Protein AF-A0AAD6YRX3-F1 (afdb_monomer_lite)

Radius of gyration: 18.46 Å; chains: 1; bounding box: 38×36×48 Å

Foldseek 3Di:
DQLPDPADEDAQADKDWQQQVVVVHAFADDPPDDTLVGRVCVFQNPVVSCVRRVVRDIDRDDDPGGHPDHDDDPRVVVVVVVVVCCVVQDDPLLVVLVVVCVVDPDPDPVRSVVSVVVSCVVCCPDPRVVVND

Organism: NCBI:txid153505

Structure (mmCIF, N/CA/C/O backbone):
data_AF-A0AAD6YRX3-F1
#
_entry.id   AF-A0AAD6YRX3-F1
#
loop_
_atom_site.group_PDB
_atom_site.id
_atom_site.type_symbol
_atom_site.label_atom_id
_atom_site.label_alt_id
_atom_site.label_comp_id
_atom_site.label_asym_id
_atom_site.label_entity_id
_atom_site.label_seq_id
_atom_site.pdbx_PDB_ins_code
_atom_site.Cartn_x
_atom_site.Cartn_y
_atom_site.Cartn_z
_atom_site.occupancy
_atom_site.B_iso_or_equiv
_atom_site.auth_seq_id
_atom_site.auth_comp_id
_atom_site.auth_asym_id
_atom_site.auth_atom_id
_atom_site.pdbx_PDB_model_num
ATOM 1 N N . MET A 1 1 ? -3.893 2.876 -14.001 1.00 63.53 1 MET A N 1
ATOM 2 C CA . MET A 1 1 ? -3.011 3.256 -12.879 1.00 63.53 1 MET A CA 1
ATOM 3 C C . MET A 1 1 ? -3.350 2.378 -11.684 1.00 63.53 1 MET A C 1
ATOM 5 O O . MET A 1 1 ? -4.408 2.562 -11.106 1.00 63.53 1 MET A O 1
ATOM 9 N N . GLN A 1 2 ? -2.504 1.392 -11.363 1.00 75.44 2 GLN A N 1
ATOM 10 C CA . GLN A 1 2 ? -2.784 0.350 -10.360 1.00 75.44 2 GLN A CA 1
ATOM 11 C C . GLN A 1 2 ? -1.937 0.499 -9.086 1.00 75.44 2 GLN A C 1
ATOM 13 O O . GLN A 1 2 ? -2.251 -0.079 -8.052 1.00 75.44 2 GLN A O 1
ATOM 18 N N . LEU A 1 3 ? -0.863 1.290 -9.149 1.00 79.69 3 LEU A N 1
ATOM 19 C CA . LEU A 1 3 ? 0.004 1.570 -8.003 1.00 79.69 3 LEU A CA 1
ATOM 20 C C . LEU A 1 3 ? -0.717 2.251 -6.824 1.00 79.69 3 LEU A C 1
ATOM 22 O O . LEU A 1 3 ? -0.324 1.968 -5.701 1.00 79.69 3 LEU A O 1
ATOM 26 N N . PRO A 1 4 ? -1.755 3.087 -7.021 1.00 81.25 4 PRO A N 1
ATOM 27 C CA . PRO A 1 4 ? -2.506 3.689 -5.916 1.00 81.25 4 PRO A CA 1
ATOM 28 C C . PRO A 1 4 ? -3.287 2.726 -5.014 1.00 81.25 4 PRO A C 1
ATOM 30 O O . PRO A 1 4 ? -3.621 3.107 -3.898 1.00 81.25 4 PRO A O 1
ATOM 33 N N . PHE A 1 5 ? -3.622 1.521 -5.492 1.00 84.00 5 PHE A N 1
ATOM 34 C CA . PHE A 1 5 ? -4.467 0.588 -4.738 1.00 84.00 5 PHE A CA 1
ATOM 35 C C . PHE A 1 5 ? -3.739 0.007 -3.524 1.00 84.00 5 PHE A C 1
ATOM 37 O O . PHE A 1 5 ? -2.542 -0.267 -3.591 1.00 84.00 5 PHE A O 1
ATOM 44 N N . ASP A 1 6 ? -4.479 -0.234 -2.441 1.00 84.00 6 ASP A N 1
ATOM 45 C CA . ASP A 1 6 ? -3.929 -0.770 -1.190 1.00 84.00 6 ASP A CA 1
ATOM 46 C C . ASP A 1 6 ? -3.425 -2.214 -1.387 1.00 84.00 6 ASP A C 1
ATOM 48 O O . ASP A 1 6 ? -2.267 -2.540 -1.107 1.00 84.00 6 ASP A O 1
ATOM 52 N N . PHE A 1 7 ? -4.270 -3.053 -1.995 1.00 83.62 7 PHE A N 1
ATOM 53 C CA . PHE A 1 7 ? -3.995 -4.458 -2.302 1.00 83.62 7 PHE A CA 1
ATOM 54 C C . PHE A 1 7 ? -3.865 -4.668 -3.813 1.00 83.62 7 PHE A C 1
ATOM 56 O O . PHE A 1 7 ? -4.635 -4.112 -4.599 1.00 83.62 7 PHE A O 1
ATOM 63 N N . ARG A 1 8 ? -2.876 -5.463 -4.239 1.00 79.69 8 ARG A N 1
ATOM 64 C CA . ARG A 1 8 ? -2.537 -5.658 -5.658 1.00 79.69 8 ARG A CA 1
ATOM 65 C C . ARG A 1 8 ? -2.271 -7.131 -5.942 1.00 79.69 8 ARG A C 1
ATOM 67 O O . ARG A 1 8 ? -1.171 -7.612 -5.714 1.00 79.69 8 ARG A O 1
ATOM 74 N N . PHE A 1 9 ? -3.268 -7.800 -6.509 1.00 76.12 9 PHE A N 1
ATOM 75 C CA . PHE A 1 9 ? -3.151 -9.171 -6.997 1.00 76.12 9 PHE A CA 1
ATOM 76 C C . PHE A 1 9 ? -2.618 -9.170 -8.431 1.00 76.12 9 PHE A C 1
ATOM 78 O O . PHE A 1 9 ? -3.211 -8.549 -9.319 1.00 76.12 9 PHE A O 1
ATOM 85 N N . VAL A 1 10 ? -1.507 -9.865 -8.671 1.00 74.50 10 VAL A N 1
ATOM 86 C CA . VAL A 1 10 ? -0.848 -9.930 -9.984 1.00 74.50 10 VAL A CA 1
ATOM 87 C C . VAL A 1 10 ? -0.849 -11.373 -10.489 1.00 74.50 10 VAL A C 1
ATOM 89 O O . VAL A 1 10 ? -0.811 -12.321 -9.716 1.00 74.50 10 VAL A O 1
ATOM 92 N N . TRP A 1 11 ? -0.969 -11.559 -11.804 1.00 74.50 11 TRP A N 1
ATOM 93 C CA . TRP A 1 11 ? -0.779 -12.878 -12.407 1.00 74.50 11 TRP A CA 1
ATOM 94 C C . TRP A 1 11 ? 0.696 -13.215 -12.478 1.00 74.50 11 TRP A C 1
ATOM 96 O O . TRP A 1 11 ? 1.408 -12.405 -13.036 1.00 74.50 11 TRP A O 1
ATOM 106 N N . ALA A 1 12 ? 1.102 -14.421 -12.070 1.00 73.12 12 ALA A N 1
ATOM 107 C CA . ALA A 1 12 ? 2.467 -14.931 -12.232 1.00 73.12 12 ALA A CA 1
ATOM 108 C C . ALA A 1 12 ? 3.058 -14.760 -13.654 1.00 73.12 12 ALA A C 1
ATOM 110 O O . ALA A 1 12 ? 4.251 -14.533 -13.809 1.00 73.12 12 ALA A O 1
ATOM 111 N N . GLY A 1 13 ? 2.241 -14.828 -14.711 1.00 75.00 13 GLY A N 1
ATOM 112 C CA . GLY A 1 13 ? 2.693 -14.561 -16.086 1.00 75.00 13 GLY A CA 1
ATOM 113 C C . GLY A 1 13 ? 2.570 -13.099 -16.535 1.00 75.00 13 GLY A C 1
ATOM 114 O O . GLY A 1 13 ? 2.746 -12.805 -17.719 1.00 75.00 13 GLY A O 1
ATOM 115 N N . ALA A 1 14 ? 2.192 -12.179 -15.643 1.00 77.38 14 ALA A N 1
ATOM 116 C CA . ALA A 1 14 ? 2.007 -10.778 -15.983 1.00 77.38 14 ALA A CA 1
ATOM 117 C C . ALA A 1 14 ? 3.346 -10.119 -16.291 1.00 77.38 14 ALA A C 1
ATOM 119 O O . ALA A 1 14 ? 4.346 -10.308 -15.601 1.00 77.38 14 ALA A O 1
ATOM 120 N N . LYS A 1 15 ? 3.299 -9.262 -17.306 1.00 78.19 15 LYS A N 1
ATOM 121 C CA . LYS A 1 15 ? 4.401 -8.411 -17.726 1.00 78.19 15 LYS A CA 1
ATOM 122 C C . LYS A 1 15 ? 4.078 -6.974 -17.359 1.00 78.19 15 LYS A C 1
ATOM 124 O O . LYS A 1 15 ? 3.132 -6.394 -17.895 1.00 78.19 15 LYS A O 1
ATOM 129 N N . LEU A 1 16 ? 4.839 -6.410 -16.429 1.00 79.12 16 LEU A N 1
ATOM 130 C CA . LEU A 1 16 ? 4.675 -5.036 -15.960 1.00 79.12 16 LEU A CA 1
ATOM 131 C C . LEU A 1 16 ? 5.763 -4.163 -16.583 1.00 79.12 16 LEU A C 1
ATOM 133 O O . LEU A 1 16 ? 6.944 -4.435 -16.413 1.00 79.12 16 LEU A O 1
ATOM 137 N N . THR A 1 17 ? 5.389 -3.102 -17.296 1.00 81.06 17 THR A N 1
ATOM 138 C CA . THR A 1 17 ? 6.356 -2.216 -17.962 1.00 81.06 17 THR A CA 1
ATOM 139 C C . THR A 1 17 ? 6.050 -0.746 -17.706 1.00 81.06 17 THR A C 1
ATOM 141 O O . THR A 1 17 ? 4.887 -0.343 -17.620 1.00 81.06 17 THR A O 1
ATOM 144 N N . PHE A 1 18 ? 7.110 0.060 -17.623 1.00 83.56 18 PHE A N 1
ATOM 145 C CA . PHE A 1 18 ? 7.058 1.514 -17.462 1.00 83.56 18 PHE A CA 1
ATOM 146 C C . PHE A 1 18 ? 7.794 2.198 -18.628 1.00 83.56 18 PHE A C 1
ATOM 148 O O . PHE A 1 18 ? 8.876 2.753 -18.456 1.00 83.56 18 PHE A O 1
ATOM 155 N N . PRO A 1 19 ? 7.231 2.173 -19.847 1.00 86.62 19 PRO A N 1
ATOM 156 C CA . PRO A 1 19 ? 7.957 2.435 -21.093 1.00 86.62 19 PRO A CA 1
ATOM 157 C C . PRO A 1 19 ? 8.152 3.931 -21.402 1.00 86.62 19 PRO A C 1
ATOM 159 O O . PRO A 1 19 ? 8.347 4.302 -22.559 1.00 86.62 19 PRO A O 1
ATOM 162 N N . PHE A 1 20 ? 8.040 4.801 -20.398 1.00 87.50 20 PHE A N 1
ATOM 163 C CA . PHE A 1 20 ? 8.001 6.256 -20.557 1.00 87.50 20 PHE A CA 1
ATOM 164 C C . PHE A 1 20 ? 9.283 6.794 -21.196 1.00 87.50 20 PHE A C 1
ATOM 166 O O . PHE A 1 20 ? 9.231 7.424 -22.252 1.00 87.50 20 PHE A O 1
ATOM 173 N N . VAL A 1 21 ? 10.441 6.444 -20.633 1.00 89.44 21 VAL A N 1
ATOM 174 C CA . VAL A 1 21 ? 11.747 6.902 -21.132 1.00 89.44 21 VAL A CA 1
ATOM 175 C C . VAL A 1 21 ? 12.050 6.397 -22.545 1.00 89.44 21 VAL A C 1
ATOM 177 O O . VAL A 1 21 ? 12.625 7.128 -23.343 1.00 89.44 21 VAL A O 1
ATOM 180 N N . ARG A 1 22 ? 11.565 5.199 -22.912 1.00 89.69 22 ARG A N 1
ATOM 181 C CA . ARG A 1 22 ? 11.655 4.671 -24.290 1.00 89.69 22 ARG A CA 1
ATOM 182 C C . ARG A 1 22 ? 10.789 5.455 -25.283 1.00 89.69 22 ARG A C 1
ATOM 184 O O . ARG A 1 22 ? 11.024 5.382 -26.482 1.00 89.69 22 ARG A O 1
ATOM 191 N N . ARG A 1 23 ? 9.793 6.197 -24.793 1.00 89.69 23 ARG A N 1
ATOM 192 C CA . ARG A 1 23 ? 8.929 7.097 -25.571 1.00 89.69 23 ARG A CA 1
ATOM 193 C C . ARG A 1 23 ? 9.344 8.569 -25.469 1.00 89.69 23 ARG A C 1
ATOM 195 O O . ARG A 1 23 ? 8.613 9.424 -25.953 1.00 89.69 23 ARG A O 1
ATOM 202 N N . GLY A 1 24 ? 10.484 8.873 -24.845 1.00 89.62 24 GLY A N 1
ATOM 203 C CA . GLY A 1 24 ? 10.959 10.249 -24.678 1.00 89.62 24 GLY A CA 1
ATOM 204 C C . GLY A 1 24 ? 10.114 11.088 -23.715 1.00 89.62 24 GLY A C 1
ATOM 205 O O . GLY A 1 24 ? 10.147 12.312 -23.792 1.00 89.62 24 GLY A O 1
ATOM 206 N N . VAL A 1 25 ? 9.353 10.449 -22.819 1.00 88.38 25 VAL A N 1
ATOM 207 C CA . VAL A 1 25 ? 8.521 11.130 -21.818 1.00 88.38 25 VAL A CA 1
ATOM 208 C C . VAL A 1 25 ? 8.892 10.688 -20.405 1.00 88.38 25 VAL A C 1
ATOM 210 O O . VAL A 1 25 ? 9.372 9.578 -20.177 1.00 88.38 25 VAL A O 1
ATOM 213 N N . VAL A 1 26 ? 8.672 11.569 -19.436 1.00 86.44 26 VAL A N 1
ATOM 214 C CA . VAL A 1 26 ? 8.814 11.260 -18.008 1.00 86.44 26 VAL A CA 1
ATOM 215 C C . VAL A 1 26 ? 7.642 10.378 -17.543 1.00 86.44 26 VAL A C 1
ATOM 217 O O . VAL A 1 26 ? 6.539 10.509 -18.080 1.00 86.44 26 VAL A O 1
ATOM 220 N N . PRO A 1 27 ? 7.839 9.476 -16.559 1.00 81.06 27 PRO A N 1
ATOM 221 C CA . PRO A 1 27 ? 6.733 8.774 -15.923 1.00 81.06 27 PRO A CA 1
ATOM 222 C C . PRO A 1 27 ? 5.689 9.742 -15.368 1.00 81.06 27 PRO A C 1
ATOM 224 O O . PRO A 1 27 ? 5.965 10.507 -14.445 1.00 81.06 27 PRO A O 1
ATOM 227 N N . GLU A 1 28 ? 4.478 9.661 -15.907 1.00 74.62 28 GLU A N 1
ATOM 228 C CA . GLU A 1 28 ? 3.309 10.391 -15.425 1.00 74.62 28 GLU A CA 1
ATOM 229 C C . GLU A 1 28 ? 2.300 9.384 -14.867 1.00 74.62 28 GLU A C 1
ATOM 231 O O . GLU A 1 28 ? 2.210 8.234 -15.312 1.00 74.62 28 GLU A O 1
ATOM 236 N N . GLY A 1 29 ? 1.600 9.794 -13.817 1.00 63.59 29 GLY A N 1
ATOM 237 C CA . GLY A 1 29 ? 0.457 9.069 -13.299 1.00 63.59 29 GLY A CA 1
ATOM 238 C C . GLY A 1 29 ? -0.528 10.083 -12.754 1.00 63.59 29 GLY A C 1
ATOM 239 O O . GLY A 1 29 ? -0.289 10.584 -11.669 1.00 63.59 29 GLY A O 1
ATOM 240 N N . THR A 1 30 ? -1.564 10.384 -13.536 1.00 47.06 30 THR A N 1
ATOM 241 C CA . THR A 1 30 ? -2.757 11.195 -13.225 1.00 47.06 30 THR A CA 1
ATOM 242 C C . THR A 1 30 ? -2.651 12.130 -12.015 1.00 47.06 30 THR A C 1
ATOM 244 O O . THR A 1 30 ? -2.754 11.686 -10.875 1.00 47.06 30 THR A O 1
ATOM 247 N N . SER A 1 31 ? -2.619 13.433 -12.301 1.00 43.75 31 SER A N 1
ATOM 248 C CA . SER A 1 31 ? -2.596 14.622 -11.422 1.00 43.75 31 SER A CA 1
ATOM 249 C C . SER A 1 31 ? -3.375 14.632 -10.082 1.00 43.75 31 SER A C 1
ATOM 251 O O . SER A 1 31 ? -3.184 15.572 -9.315 1.00 43.75 31 SER A O 1
ATOM 253 N N . LEU A 1 32 ? -4.257 13.670 -9.784 1.00 42.06 32 LEU A N 1
ATOM 254 C CA . LEU A 1 32 ? -5.053 13.595 -8.542 1.00 42.06 32 LEU A CA 1
ATOM 255 C C . LEU A 1 32 ? -4.486 12.624 -7.490 1.00 42.06 32 LEU A C 1
ATOM 257 O O . LEU A 1 32 ? -4.990 12.576 -6.372 1.00 42.06 32 LEU A O 1
ATOM 261 N N . TYR A 1 33 ? -3.463 11.837 -7.827 1.00 51.97 33 TYR A N 1
ATOM 262 C CA . TYR A 1 33 ? -2.833 10.884 -6.911 1.00 51.97 33 TYR A CA 1
ATOM 263 C C . TYR A 1 33 ? -1.312 10.893 -7.114 1.00 51.97 33 TYR A C 1
ATOM 265 O O . TYR A 1 33 ? -0.855 11.261 -8.199 1.00 51.97 33 TYR A O 1
ATOM 273 N N . PRO A 1 34 ? -0.496 10.505 -6.115 1.00 60.53 34 PRO A N 1
ATOM 274 C CA . PRO A 1 34 ? 0.948 10.405 -6.278 1.00 60.53 34 PRO A CA 1
ATOM 275 C C . PRO A 1 34 ? 1.350 9.630 -7.541 1.00 60.53 34 PRO A C 1
ATOM 277 O O . PRO A 1 34 ? 0.858 8.535 -7.827 1.00 60.53 34 PRO A O 1
ATOM 280 N N . THR A 1 35 ? 2.266 10.232 -8.295 1.00 71.56 35 THR A N 1
ATOM 281 C CA . THR A 1 35 ? 2.719 9.759 -9.602 1.00 71.56 35 THR A CA 1
ATOM 282 C C . THR A 1 35 ? 3.490 8.442 -9.495 1.00 71.56 35 THR A C 1
ATOM 284 O O . THR A 1 35 ? 3.991 8.052 -8.436 1.00 71.56 35 THR A O 1
ATOM 287 N N . THR A 1 36 ? 3.676 7.761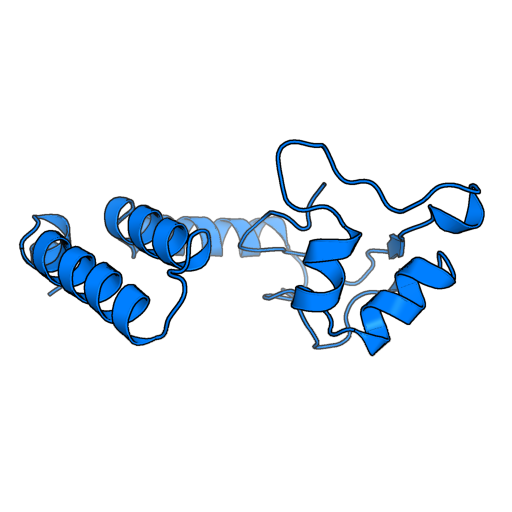 -10.627 1.00 72.19 36 THR A N 1
ATOM 288 C CA . THR A 1 36 ? 4.529 6.563 -10.719 1.00 72.19 36 THR A CA 1
ATOM 289 C C . THR A 1 36 ? 5.944 6.808 -10.174 1.00 72.19 36 THR A C 1
ATOM 291 O O . THR A 1 36 ? 6.497 5.943 -9.498 1.00 72.19 36 THR A O 1
ATOM 294 N N . SER A 1 37 ? 6.511 7.998 -10.401 1.00 74.12 37 SER A N 1
ATOM 295 C CA . SER A 1 37 ? 7.822 8.396 -9.868 1.00 74.12 37 SER A CA 1
ATOM 296 C C . SER A 1 37 ? 7.848 8.556 -8.343 1.00 74.12 37 SER A C 1
ATOM 298 O O . SER A 1 37 ? 8.910 8.425 -7.741 1.00 74.12 37 SER A O 1
ATOM 300 N N . TYR A 1 38 ? 6.697 8.780 -7.703 1.00 83.25 38 TYR A N 1
ATOM 301 C CA . TYR A 1 38 ? 6.570 8.857 -6.249 1.00 83.25 38 TYR A CA 1
ATOM 302 C C . TYR A 1 38 ? 6.301 7.486 -5.612 1.00 83.25 38 TYR A C 1
ATOM 304 O O . TYR A 1 38 ? 6.941 7.130 -4.618 1.00 83.25 38 TYR A O 1
ATOM 312 N N . LEU A 1 39 ? 5.351 6.722 -6.164 1.00 82.88 39 LEU A N 1
ATOM 313 C CA . LEU A 1 39 ? 4.879 5.464 -5.574 1.00 82.88 39 LEU A CA 1
ATOM 314 C C . LEU A 1 39 ? 5.836 4.300 -5.820 1.00 82.88 39 LEU A C 1
ATOM 316 O O . LEU A 1 39 ? 6.071 3.503 -4.916 1.00 82.88 39 LEU A O 1
ATOM 320 N N . LEU A 1 40 ? 6.399 4.181 -7.023 1.00 83.12 40 LEU A N 1
ATOM 321 C CA . LEU A 1 40 ? 7.162 2.990 -7.390 1.00 83.12 40 LEU A CA 1
ATOM 322 C C . LEU A 1 40 ? 8.428 2.791 -6.529 1.00 83.12 40 LEU A C 1
ATOM 324 O O . LEU A 1 40 ? 8.639 1.661 -6.088 1.00 83.12 40 LEU A O 1
ATOM 328 N N . PRO A 1 41 ? 9.227 3.832 -6.203 1.00 85.50 41 PRO A N 1
ATOM 329 C CA . PRO A 1 41 ? 10.358 3.690 -5.280 1.00 85.50 41 PRO A CA 1
ATOM 330 C C . PRO A 1 41 ? 9.950 3.357 -3.843 1.00 85.50 41 PRO A C 1
ATOM 332 O O . PRO A 1 41 ? 10.692 2.664 -3.153 1.00 85.50 41 PRO A O 1
ATOM 335 N N . ARG A 1 42 ? 8.780 3.826 -3.390 1.00 84.56 42 ARG A N 1
ATOM 336 C CA . ARG A 1 42 ? 8.240 3.521 -2.053 1.00 84.56 42 ARG A CA 1
ATOM 337 C C . ARG A 1 42 ? 7.738 2.088 -1.946 1.00 84.56 42 ARG A C 1
ATOM 339 O O . ARG A 1 42 ? 7.819 1.501 -0.877 1.00 84.56 42 ARG A O 1
ATOM 346 N N . LEU A 1 43 ? 7.255 1.533 -3.054 1.00 81.31 43 LEU A N 1
ATOM 347 C CA . LEU A 1 43 ? 6.864 0.134 -3.142 1.00 81.31 43 LEU A CA 1
ATOM 348 C C . LEU A 1 43 ? 8.113 -0.749 -3.270 1.00 81.31 43 LEU A C 1
ATOM 350 O O . LEU A 1 43 ? 8.430 -1.500 -2.361 1.00 81.31 43 LEU A O 1
ATOM 354 N N . LEU A 1 44 ? 8.861 -0.636 -4.368 1.00 77.75 44 LEU A N 1
ATOM 355 C CA . LEU A 1 44 ? 9.915 -1.594 -4.735 1.00 77.75 44 LEU A CA 1
ATOM 356 C C . LEU A 1 44 ? 11.300 -1.295 -4.137 1.00 77.75 44 LEU A C 1
ATOM 358 O O . LEU A 1 44 ? 12.228 -2.089 -4.317 1.00 77.75 44 LEU A O 1
ATOM 362 N N . GLY A 1 45 ? 11.470 -0.142 -3.492 1.00 84.12 45 GLY A N 1
ATOM 363 C CA . GLY A 1 45 ? 12.776 0.435 -3.197 1.00 84.12 45 GLY A CA 1
ATOM 364 C C . GLY A 1 45 ? 13.391 1.146 -4.410 1.00 84.12 45 GLY A C 1
ATOM 365 O O . GLY A 1 45 ? 13.137 0.810 -5.571 1.00 84.12 45 GLY A O 1
ATOM 366 N N . HIS A 1 46 ? 14.253 2.129 -4.137 1.00 84.06 46 HIS A N 1
ATOM 367 C CA . HIS A 1 46 ? 14.844 3.000 -5.161 1.00 84.06 46 HIS A CA 1
ATOM 368 C C . HIS A 1 46 ? 15.621 2.242 -6.244 1.00 84.06 46 HIS A C 1
ATOM 370 O O . HIS A 1 46 ? 15.472 2.547 -7.422 1.00 84.06 46 HIS A O 1
ATOM 376 N N . SER A 1 47 ? 16.420 1.235 -5.879 1.00 86.44 47 SER A N 1
ATOM 377 C CA . SER A 1 47 ? 17.252 0.497 -6.843 1.00 86.44 47 SER A CA 1
ATOM 378 C C . SER A 1 47 ? 16.413 -0.206 -7.921 1.00 86.44 47 SER A C 1
ATOM 380 O O . SER A 1 47 ? 16.647 -0.020 -9.117 1.00 86.44 47 SER A O 1
ATOM 382 N N . ARG A 1 48 ? 15.379 -0.949 -7.508 1.00 83.00 48 ARG A N 1
ATOM 383 C CA . ARG A 1 48 ? 14.483 -1.672 -8.425 1.00 83.00 48 ARG A CA 1
ATOM 384 C C . ARG A 1 48 ? 13.610 -0.720 -9.235 1.00 83.00 48 ARG A C 1
ATOM 386 O O . ARG A 1 48 ? 13.458 -0.907 -10.439 1.00 83.00 48 ARG A O 1
ATOM 393 N N . ALA A 1 49 ? 13.079 0.322 -8.596 1.00 85.19 49 ALA A N 1
ATOM 394 C CA . ALA A 1 49 ? 12.301 1.338 -9.294 1.00 85.19 49 ALA A CA 1
ATOM 395 C C . ALA A 1 49 ? 13.137 2.053 -10.366 1.00 85.19 49 ALA A C 1
ATOM 397 O O . ALA A 1 49 ? 12.671 2.199 -11.491 1.00 85.19 49 ALA A O 1
ATOM 398 N N . ASN A 1 50 ? 14.386 2.424 -10.068 1.00 88.06 50 ASN A N 1
ATOM 399 C CA . ASN A 1 50 ? 15.281 3.058 -11.038 1.00 88.06 50 ASN A CA 1
ATOM 400 C C . ASN A 1 50 ? 15.574 2.145 -12.227 1.00 88.06 50 ASN A C 1
ATOM 402 O O . ASN A 1 50 ? 15.518 2.608 -13.363 1.00 88.06 50 ASN A O 1
ATOM 406 N N . SER A 1 51 ? 15.839 0.858 -11.984 1.00 87.38 51 SER A N 1
ATOM 407 C CA . SER A 1 51 ? 16.044 -0.108 -13.066 1.00 87.38 51 SER A CA 1
ATOM 408 C C . SER A 1 51 ? 14.861 -0.101 -14.035 1.00 87.38 51 SER A C 1
ATOM 410 O O . SER A 1 51 ? 15.076 0.046 -15.230 1.00 87.38 51 SER A O 1
ATOM 412 N N . LEU A 1 52 ? 13.621 -0.127 -13.544 1.00 85.50 52 LEU A N 1
ATOM 413 C CA . LEU A 1 52 ? 12.429 -0.119 -14.399 1.00 85.50 52 LEU A CA 1
ATOM 414 C C . LEU A 1 52 ? 12.169 1.235 -15.070 1.00 85.50 52 LEU A C 1
ATOM 416 O O . LEU A 1 52 ? 11.907 1.293 -16.271 1.00 85.50 52 LEU A O 1
ATOM 420 N N . LEU A 1 53 ? 12.249 2.331 -14.313 1.00 87.06 53 LEU A N 1
ATOM 421 C CA . LEU A 1 53 ? 11.892 3.667 -14.798 1.00 87.06 53 LEU A CA 1
ATOM 422 C C . LEU A 1 53 ? 12.919 4.241 -15.772 1.00 87.06 53 LEU A C 1
ATOM 424 O O . LEU A 1 53 ? 12.528 4.958 -16.687 1.00 87.06 53 LEU A O 1
ATOM 428 N N . LEU A 1 54 ? 14.206 3.938 -15.590 1.00 89.38 54 LEU A N 1
ATOM 429 C CA . LEU A 1 54 ? 15.285 4.500 -16.408 1.00 89.38 54 LEU A CA 1
ATOM 430 C C . LEU A 1 54 ? 15.606 3.656 -17.644 1.00 89.38 54 LEU A C 1
ATOM 432 O O . LEU A 1 54 ? 16.159 4.180 -18.605 1.00 89.38 54 LEU A O 1
ATOM 436 N N . THR A 1 55 ? 15.239 2.373 -17.657 1.00 88.56 55 THR A N 1
ATOM 437 C CA . THR A 1 55 ? 15.427 1.502 -18.834 1.00 88.56 55 THR A CA 1
ATOM 438 C C . THR A 1 55 ? 14.151 1.335 -19.662 1.00 88.56 55 THR A C 1
ATOM 440 O O . THR A 1 55 ? 14.216 0.961 -20.838 1.00 88.56 55 THR A O 1
ATOM 443 N N . GLY A 1 56 ? 12.981 1.581 -19.059 1.00 84.12 56 GLY A N 1
ATOM 444 C CA . GLY A 1 56 ? 11.679 1.245 -19.629 1.00 84.12 56 GLY A CA 1
ATOM 445 C C . GLY A 1 56 ? 11.486 -0.255 -19.858 1.00 84.12 56 GLY A C 1
ATOM 446 O O . GLY A 1 56 ? 10.737 -0.637 -20.759 1.00 84.12 56 GLY A O 1
ATOM 447 N N . ASP A 1 57 ? 12.211 -1.093 -19.114 1.00 80.38 57 ASP A N 1
ATOM 448 C CA . ASP A 1 57 ? 12.173 -2.542 -19.260 1.00 80.38 57 ASP A CA 1
ATOM 449 C C . ASP A 1 57 ? 10.889 -3.166 -18.692 1.00 80.38 57 ASP A C 1
ATOM 451 O O . ASP A 1 57 ? 10.037 -2.494 -18.097 1.00 80.38 57 ASP A O 1
ATOM 455 N N . THR A 1 58 ? 10.703 -4.454 -18.962 1.00 82.31 58 THR A N 1
ATOM 456 C CA . THR A 1 58 ? 9.551 -5.230 -18.499 1.00 82.31 58 THR A CA 1
ATOM 457 C C . THR A 1 58 ? 9.953 -6.096 -17.313 1.00 82.31 58 THR A C 1
ATOM 459 O O . THR A 1 58 ? 10.868 -6.902 -17.418 1.00 82.31 58 THR A O 1
ATOM 462 N N . ALA A 1 59 ? 9.246 -5.957 -16.196 1.00 76.50 59 ALA A N 1
ATOM 463 C CA . ALA A 1 59 ? 9.312 -6.897 -15.089 1.00 76.50 59 ALA A CA 1
ATOM 464 C C . ALA A 1 59 ? 8.381 -8.090 -15.355 1.00 76.50 59 ALA A C 1
ATOM 466 O O . ALA A 1 59 ? 7.173 -7.900 -15.532 1.00 76.50 59 ALA A O 1
ATOM 467 N N . ASP A 1 60 ? 8.936 -9.300 -15.332 1.00 65.56 60 ASP A N 1
ATOM 468 C CA . ASP A 1 60 ? 8.182 -10.551 -15.195 1.00 65.56 60 ASP A CA 1
ATOM 469 C C . ASP A 1 60 ? 7.845 -10.771 -13.698 1.00 65.56 60 ASP A C 1
ATOM 471 O O . ASP A 1 60 ? 8.645 -10.426 -12.823 1.00 65.56 60 ASP A O 1
ATOM 475 N N . SER A 1 61 ? 6.655 -11.281 -13.356 1.00 58.84 61 SER A N 1
ATOM 476 C CA . SER A 1 61 ? 6.231 -11.416 -11.945 1.00 58.84 61 SER A CA 1
ATOM 477 C C . SER A 1 61 ? 6.556 -12.791 -11.308 1.00 58.84 61 SER A C 1
ATOM 479 O O . SER A 1 61 ? 6.456 -13.785 -12.023 1.00 58.84 61 SER A O 1
ATOM 481 N N . PRO A 1 62 ? 6.808 -12.904 -9.979 1.00 51.28 62 PRO A N 1
ATOM 482 C CA . PRO A 1 62 ? 7.196 -11.854 -9.036 1.00 51.28 62 PRO A CA 1
ATOM 483 C C . PRO A 1 62 ? 8.460 -12.197 -8.222 1.00 51.28 62 PRO A C 1
ATOM 485 O O . PRO A 1 62 ? 8.579 -13.226 -7.559 1.00 51.28 62 PRO A O 1
ATOM 488 N N . HIS A 1 63 ? 9.388 -11.243 -8.163 1.00 46.47 63 HIS A N 1
ATOM 489 C CA . HIS A 1 63 ? 10.351 -11.196 -7.067 1.00 46.47 63 HIS A CA 1
ATOM 490 C C . HIS A 1 63 ? 9.656 -10.703 -5.774 1.00 46.47 63 HIS A C 1
ATOM 492 O O . HIS A 1 63 ? 8.844 -9.777 -5.850 1.00 46.47 63 HIS A O 1
ATOM 498 N N . PRO A 1 64 ? 9.993 -11.264 -4.590 1.00 43.62 64 PRO A N 1
ATOM 499 C CA . PRO A 1 64 ? 9.268 -11.145 -3.307 1.00 43.62 64 PRO A CA 1
ATOM 500 C C . PRO A 1 64 ? 9.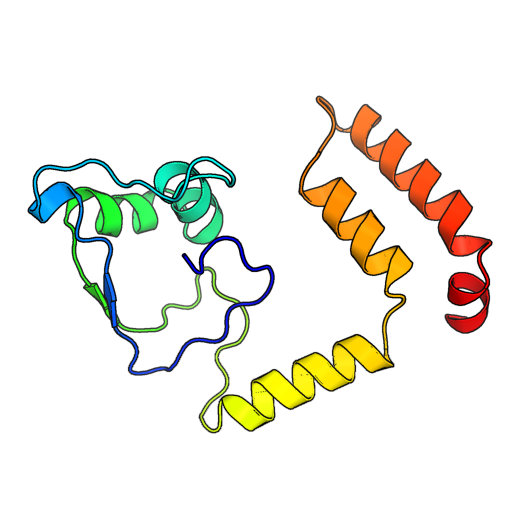436 -9.777 -2.612 1.00 43.62 64 PRO A C 1
ATOM 502 O O . PRO A 1 64 ? 9.818 -9.680 -1.451 1.00 43.62 64 PRO A O 1
ATOM 505 N N . GLY A 1 65 ? 9.245 -8.691 -3.359 1.00 50.06 65 GLY A N 1
ATOM 506 C CA . GLY A 1 65 ? 9.680 -7.356 -2.973 1.00 50.06 65 GLY A CA 1
ATOM 507 C C . GLY A 1 65 ? 8.606 -6.382 -2.523 1.00 50.06 65 GLY A C 1
ATOM 508 O O . GLY A 1 65 ? 8.882 -5.636 -1.594 1.00 50.06 65 GLY A O 1
ATOM 509 N N . SER A 1 66 ? 7.445 -6.295 -3.186 1.00 48.16 66 SER A N 1
ATOM 510 C CA . SER A 1 66 ? 6.533 -5.177 -2.872 1.00 48.16 66 SER A CA 1
ATOM 511 C C . SER A 1 66 ? 5.120 -5.192 -3.462 1.00 48.16 66 SER A C 1
ATOM 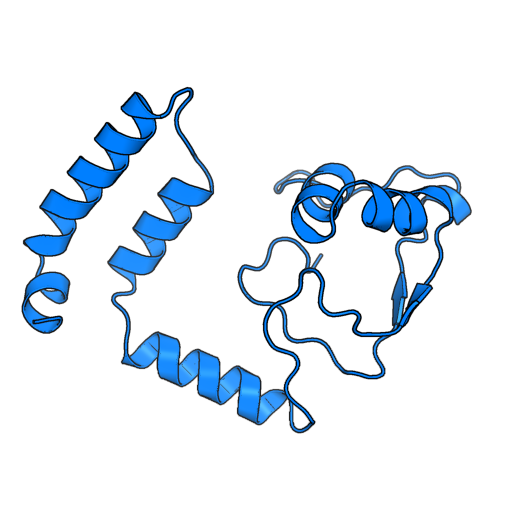513 O O . SER A 1 66 ? 4.533 -4.127 -3.668 1.00 48.16 66 SER A O 1
ATOM 515 N N . LEU A 1 67 ? 4.540 -6.342 -3.770 1.00 48.81 67 LEU A N 1
ATOM 516 C CA . LEU A 1 67 ? 3.107 -6.408 -4.064 1.00 48.81 67 LEU A CA 1
ATOM 517 C C . LEU A 1 67 ? 2.558 -7.563 -3.226 1.00 48.81 67 LEU A C 1
ATOM 519 O O . LEU A 1 67 ? 2.973 -8.697 -3.458 1.00 48.81 67 LEU A O 1
ATOM 523 N N . PRO A 1 68 ? 1.756 -7.294 -2.179 1.00 44.00 68 PRO A N 1
ATOM 524 C CA . PRO A 1 68 ? 1.275 -8.359 -1.321 1.00 44.00 68 PRO A CA 1
ATOM 525 C C . PRO A 1 68 ? 0.300 -9.249 -2.089 1.00 44.00 68 PRO A C 1
ATOM 527 O O . PRO A 1 68 ? -0.592 -8.756 -2.779 1.00 44.00 68 PRO A O 1
ATOM 530 N N . GLN A 1 69 ? 0.470 -10.545 -1.834 1.00 48.97 69 GLN A N 1
ATOM 531 C CA . GLN A 1 69 ? -0.349 -11.677 -2.250 1.00 48.97 69 GLN A CA 1
ATOM 532 C C . GLN A 1 69 ? -0.150 -12.084 -3.710 1.00 48.97 69 GLN A C 1
ATOM 534 O O . GLN A 1 69 ? -0.792 -11.591 -4.636 1.00 48.97 69 GLN A O 1
ATOM 539 N N . ASP A 1 70 ? 0.739 -13.057 -3.864 1.00 48.62 70 ASP A N 1
ATOM 540 C CA . ASP A 1 70 ? 0.895 -13.883 -5.046 1.00 48.62 70 ASP A CA 1
ATOM 541 C C . ASP A 1 70 ? 0.047 -15.152 -4.834 1.00 48.62 70 ASP A C 1
ATOM 543 O O . ASP A 1 70 ? 0.543 -16.131 -4.273 1.00 48.62 70 ASP A O 1
ATOM 547 N N . PRO A 1 71 ? -1.265 -15.162 -5.147 1.00 46.25 71 PRO A N 1
ATOM 548 C CA . PRO A 1 71 ? -2.006 -16.405 -5.114 1.00 46.25 71 PRO A CA 1
ATOM 549 C C . PRO A 1 71 ? -1.607 -17.229 -6.346 1.00 46.25 71 PRO A C 1
ATOM 551 O O . PRO A 1 71 ? -1.721 -16.730 -7.476 1.00 46.25 71 PRO A O 1
ATOM 554 N N . PRO A 1 72 ? -1.197 -18.501 -6.180 1.00 49.84 72 PRO A N 1
ATOM 555 C CA . PRO A 1 72 ? -1.241 -19.427 -7.298 1.00 49.84 72 PRO A CA 1
ATOM 556 C C . PRO A 1 72 ? -2.687 -19.448 -7.811 1.00 49.84 72 PRO A C 1
ATOM 558 O O . PRO A 1 72 ? -3.640 -19.328 -7.041 1.00 49.84 72 PRO A O 1
ATOM 561 N N . ASP A 1 73 ? -2.847 -19.496 -9.129 1.00 53.47 73 ASP A N 1
ATOM 562 C CA . ASP A 1 73 ? -4.149 -19.503 -9.805 1.00 53.47 73 ASP A CA 1
ATOM 563 C C . ASP A 1 73 ? -5.152 -20.443 -9.088 1.00 53.47 73 ASP A C 1
ATOM 565 O O . ASP A 1 73 ? -4.750 -21.552 -8.728 1.00 53.47 73 ASP A O 1
ATOM 569 N N . PRO A 1 74 ? -6.426 -20.055 -8.842 1.00 53.72 74 PRO A N 1
ATOM 570 C CA . PRO A 1 74 ? -7.241 -19.093 -9.575 1.00 53.72 74 PRO A CA 1
ATOM 571 C C . PRO A 1 74 ? -7.416 -17.744 -8.847 1.00 53.72 74 PRO A C 1
ATOM 573 O O . PRO A 1 74 ? -8.024 -17.637 -7.781 1.00 53.72 74 PRO A O 1
ATOM 576 N N . ARG A 1 75 ? -6.935 -16.669 -9.487 1.00 62.50 75 ARG A N 1
ATOM 577 C CA . ARG A 1 75 ? -6.823 -15.307 -8.909 1.00 62.50 75 ARG A CA 1
ATOM 578 C C . ARG A 1 75 ? -8.136 -14.613 -8.568 1.00 62.50 75 ARG A C 1
ATOM 580 O O . ARG A 1 75 ? -8.171 -13.801 -7.652 1.00 62.50 75 ARG A O 1
ATOM 587 N N . ARG A 1 76 ? -9.212 -14.892 -9.312 1.00 68.12 76 ARG A N 1
ATOM 588 C CA . ARG A 1 76 ? -10.526 -14.291 -9.025 1.00 68.12 76 ARG A CA 1
ATOM 589 C C . ARG A 1 76 ? -11.113 -14.841 -7.724 1.00 68.12 76 ARG A C 1
ATOM 591 O O . ARG A 1 76 ? -11.441 -14.024 -6.875 1.00 68.12 76 ARG A O 1
ATOM 598 N N . PRO A 1 77 ? -11.190 -16.170 -7.528 1.00 80.62 77 PRO A N 1
ATOM 599 C CA . PRO A 1 77 ? -11.588 -16.743 -6.247 1.00 80.62 77 PRO A CA 1
ATOM 600 C C . PRO A 1 77 ? -10.737 -16.264 -5.072 1.00 80.62 77 PRO A C 1
ATOM 602 O O . PRO A 1 77 ? -11.309 -15.865 -4.071 1.00 80.62 77 PRO A O 1
ATOM 605 N N . ALA A 1 78 ? -9.405 -16.227 -5.200 1.00 79.94 78 ALA A N 1
ATOM 606 C CA . ALA A 1 78 ? -8.535 -15.792 -4.104 1.00 79.94 78 ALA A CA 1
ATOM 607 C C . ALA A 1 78 ? -8.728 -14.309 -3.739 1.00 79.94 78 ALA A C 1
ATOM 609 O O . ALA A 1 78 ? -8.910 -13.979 -2.571 1.00 79.94 78 ALA A O 1
ATOM 610 N N . ALA A 1 79 ? -8.747 -13.413 -4.732 1.00 81.31 79 ALA A N 1
ATOM 611 C CA . ALA A 1 79 ? -8.989 -11.992 -4.487 1.00 81.31 79 ALA A CA 1
ATOM 612 C C . ALA A 1 79 ? -10.411 -11.729 -3.962 1.00 81.31 79 ALA A C 1
ATOM 614 O O . ALA A 1 79 ? -10.600 -10.857 -3.118 1.00 81.31 79 ALA A O 1
ATOM 615 N N . LEU A 1 80 ? -11.408 -12.484 -4.440 1.00 87.12 80 LEU A N 1
ATOM 616 C CA . LEU A 1 80 ? -12.788 -12.381 -3.968 1.00 87.12 80 L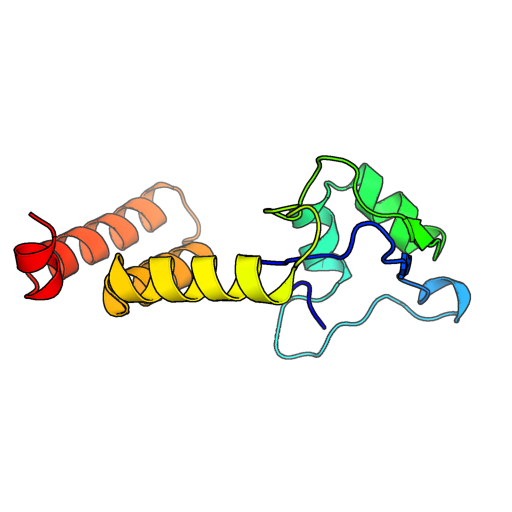EU A CA 1
ATOM 617 C C . LEU A 1 80 ? -12.933 -12.899 -2.537 1.00 87.12 80 LEU A C 1
ATOM 619 O O . LEU A 1 80 ? -13.576 -12.237 -1.735 1.00 87.12 80 LEU A O 1
ATOM 623 N N . ALA A 1 81 ? -12.311 -14.034 -2.214 1.00 88.94 81 ALA A N 1
ATOM 624 C CA . ALA A 1 81 ? -12.291 -14.586 -0.866 1.00 88.94 81 ALA A CA 1
ATOM 625 C C . ALA A 1 81 ? -11.634 -13.605 0.109 1.00 88.94 81 ALA A C 1
ATOM 627 O O . ALA A 1 81 ? -12.217 -13.305 1.142 1.00 88.94 81 ALA A O 1
ATOM 628 N N . PHE A 1 82 ? -10.494 -13.016 -0.268 1.00 87.62 82 PHE A N 1
ATOM 629 C CA . PHE A 1 82 ? -9.849 -11.964 0.518 1.00 87.62 82 PHE A CA 1
ATOM 630 C C . PHE A 1 82 ? -10.758 -10.742 0.713 1.00 87.62 82 PHE A C 1
ATOM 632 O O . PHE A 1 82 ? -10.875 -10.223 1.817 1.00 87.62 82 PHE A O 1
ATOM 639 N N . ALA A 1 83 ? -11.434 -10.281 -0.343 1.00 89.44 83 ALA A N 1
ATOM 640 C CA . ALA A 1 83 ? -12.355 -9.152 -0.235 1.00 89.44 83 ALA A CA 1
ATOM 641 C C . ALA A 1 83 ? -13.562 -9.468 0.666 1.00 89.44 83 ALA A C 1
ATOM 643 O O . ALA A 1 83 ? -13.998 -8.606 1.424 1.00 89.44 83 ALA A O 1
ATOM 644 N N . GLN A 1 84 ? -14.091 -10.692 0.593 1.00 94.38 84 GLN A N 1
ATOM 645 C CA . GLN A 1 84 ? -15.187 -11.165 1.439 1.00 94.38 84 GLN A CA 1
ATOM 646 C C . GLN A 1 84 ? -14.759 -11.282 2.902 1.00 94.38 84 GLN A C 1
ATOM 648 O O . GLN A 1 84 ? -15.482 -10.821 3.776 1.00 94.38 84 GLN A O 1
ATOM 653 N N . GLU A 1 85 ? -13.581 -11.847 3.161 1.00 93.44 85 GLU A N 1
ATOM 654 C CA . GLU A 1 85 ? -12.994 -11.932 4.498 1.00 93.44 85 GLU A CA 1
ATOM 655 C C . GLU A 1 85 ? -12.795 -10.537 5.090 1.00 93.44 85 GLU A C 1
ATOM 657 O O . GLU A 1 85 ? -13.271 -10.268 6.190 1.00 93.44 85 GLU A O 1
ATOM 662 N N . LEU A 1 86 ? -12.176 -9.620 4.341 1.00 92.56 86 LEU A N 1
ATOM 663 C CA . LEU A 1 86 ? -11.968 -8.243 4.782 1.00 92.56 86 LEU A CA 1
ATOM 664 C C . LEU A 1 86 ? -13.303 -7.556 5.106 1.00 92.56 86 LEU A C 1
ATOM 666 O O . LEU A 1 86 ? -13.430 -6.924 6.150 1.00 92.56 86 LEU A O 1
ATOM 670 N N . ALA A 1 87 ? -14.309 -7.706 4.241 1.00 93.19 87 ALA A N 1
ATOM 671 C CA . ALA A 1 87 ? -15.629 -7.114 4.450 1.00 93.19 87 ALA A CA 1
ATOM 672 C C . ALA A 1 87 ? -16.380 -7.711 5.653 1.00 93.19 87 ALA A C 1
ATOM 674 O O . ALA A 1 87 ? -17.182 -7.011 6.260 1.00 93.19 87 ALA A O 1
ATOM 675 N N . ALA A 1 88 ? -16.139 -8.982 5.979 1.00 94.31 88 ALA A N 1
ATOM 676 C CA . ALA A 1 88 ? -16.815 -9.687 7.066 1.00 94.31 88 ALA A CA 1
ATOM 677 C C . ALA A 1 88 ? -16.117 -9.548 8.427 1.00 94.31 88 ALA A C 1
ATOM 679 O O . ALA A 1 88 ? -16.752 -9.783 9.447 1.00 94.31 88 ALA A O 1
ATOM 680 N N . THR A 1 89 ? -14.823 -9.220 8.452 1.00 94.12 89 THR A N 1
ATOM 681 C CA . THR A 1 89 ? -14.003 -9.256 9.678 1.00 94.12 89 THR A CA 1
ATOM 682 C C . THR A 1 89 ? -13.481 -7.891 10.122 1.00 94.12 89 THR A C 1
ATOM 684 O O . THR A 1 89 ? -12.758 -7.812 11.112 1.00 94.12 89 THR A O 1
ATOM 687 N N . THR A 1 90 ? -13.814 -6.806 9.413 1.00 95.06 90 THR A N 1
ATOM 688 C CA . THR A 1 90 ? -13.302 -5.466 9.735 1.00 95.06 90 THR A CA 1
ATOM 689 C C . THR A 1 90 ? -14.393 -4.403 9.799 1.00 95.06 90 THR A C 1
ATOM 691 O O . THR A 1 90 ? -15.317 -4.388 8.986 1.00 95.06 90 THR A O 1
ATOM 694 N N . SER A 1 91 ? -14.229 -3.449 10.721 1.00 95.75 91 SER A N 1
ATOM 695 C CA . SER A 1 91 ? -14.993 -2.200 10.714 1.00 95.75 91 SER A CA 1
ATOM 696 C C . SER A 1 91 ? -14.596 -1.345 9.511 1.00 95.75 91 SER A C 1
ATOM 698 O O . SER A 1 91 ? -13.442 -0.922 9.376 1.00 95.75 91 SER A O 1
ATOM 700 N N . GLN A 1 92 ? -15.570 -1.027 8.656 1.00 92.75 92 GLN A N 1
ATOM 701 C CA . GLN A 1 92 ? -15.372 -0.124 7.516 1.00 92.75 92 GLN A CA 1
ATOM 702 C C . GLN A 1 92 ? -14.932 1.276 7.974 1.00 92.75 92 GLN A C 1
ATOM 704 O O . GLN A 1 92 ? -14.129 1.923 7.297 1.00 92.75 92 GLN A O 1
ATOM 709 N N . VAL A 1 93 ? -15.421 1.737 9.132 1.00 94.94 93 VAL A N 1
ATOM 710 C CA . VAL A 1 93 ? -15.053 3.040 9.702 1.00 94.94 93 VAL A CA 1
ATOM 711 C C . VAL A 1 93 ? -13.604 3.015 10.179 1.00 94.94 93 VAL A C 1
ATOM 713 O O . VAL A 1 93 ? -12.835 3.910 9.823 1.00 94.94 93 VAL A O 1
ATOM 716 N N . SER A 1 94 ? -13.192 1.973 10.906 1.00 96.06 94 SER A N 1
ATOM 717 C CA . SER A 1 94 ? -11.796 1.823 11.326 1.00 96.06 94 SER A CA 1
ATOM 718 C C . SER A 1 94 ? -10.855 1.725 10.129 1.00 96.06 94 SER A C 1
ATOM 720 O O . SER A 1 94 ? -9.851 2.430 10.098 1.00 96.06 94 SER A O 1
ATOM 722 N N . VAL A 1 95 ? -11.203 0.946 9.097 1.00 95.88 95 VAL A N 1
ATOM 723 C CA . VAL A 1 95 ? -10.415 0.856 7.854 1.00 95.88 95 VAL A CA 1
ATOM 724 C C . VAL A 1 95 ? -10.250 2.230 7.200 1.00 95.88 95 VAL A C 1
ATOM 726 O O . VAL A 1 95 ? -9.141 2.586 6.793 1.00 95.88 95 VAL A O 1
ATOM 729 N N . ALA A 1 96 ? -11.320 3.026 7.118 1.00 95.31 96 ALA A N 1
ATOM 730 C CA . ALA A 1 96 ? -11.267 4.364 6.535 1.00 95.31 96 ALA A CA 1
ATOM 731 C C . ALA A 1 96 ? -10.363 5.315 7.337 1.00 95.31 96 ALA A C 1
ATOM 733 O O . ALA A 1 96 ? -9.527 6.003 6.748 1.00 95.31 96 ALA A O 1
ATOM 734 N N . VAL A 1 97 ? -10.484 5.323 8.669 1.00 95.62 97 VAL A N 1
ATOM 735 C CA . VAL A 1 97 ? -9.654 6.160 9.551 1.00 95.62 97 VAL A CA 1
ATOM 736 C C . VAL A 1 97 ? -8.187 5.740 9.483 1.00 95.62 97 VAL A C 1
ATOM 738 O O . VAL A 1 97 ? -7.327 6.587 9.249 1.00 95.62 97 VAL A O 1
ATOM 741 N N . THR A 1 98 ? -7.888 4.442 9.591 1.00 95.88 98 THR A N 1
ATOM 742 C CA . THR A 1 98 ? -6.522 3.911 9.465 1.00 95.88 98 THR A CA 1
ATOM 743 C C . THR A 1 98 ? -5.900 4.289 8.124 1.00 95.88 98 THR A C 1
ATOM 745 O O . THR A 1 98 ? -4.755 4.737 8.072 1.00 95.88 98 THR A O 1
ATOM 748 N N . LYS A 1 99 ? -6.653 4.172 7.026 1.00 94.56 99 LYS A N 1
ATOM 749 C CA . LYS A 1 99 ? -6.172 4.575 5.702 1.00 94.56 99 LYS A CA 1
ATOM 750 C C . LYS A 1 99 ? -5.897 6.078 5.625 1.00 94.56 99 LYS A C 1
ATOM 752 O O . LYS A 1 99 ? -4.887 6.468 5.045 1.00 94.56 99 LYS A O 1
ATOM 757 N N . GLY A 1 100 ? -6.745 6.906 6.235 1.00 93.88 100 GLY A N 1
ATOM 758 C CA . GLY A 1 100 ? -6.532 8.350 6.335 1.00 93.88 100 GLY A CA 1
ATOM 759 C C . GLY A 1 100 ? -5.231 8.706 7.058 1.00 93.88 100 GLY A C 1
ATOM 760 O O . GLY A 1 100 ? -4.453 9.500 6.537 1.00 93.88 100 GLY A O 1
ATOM 761 N N . LEU A 1 101 ? -4.954 8.059 8.194 1.00 94.19 101 LEU A N 1
ATOM 762 C CA . LEU A 1 101 ? -3.725 8.260 8.975 1.00 94.19 101 LEU A CA 1
ATOM 763 C C . LEU A 1 101 ? -2.466 7.885 8.175 1.00 94.19 101 LEU A C 1
ATOM 765 O O . LEU A 1 101 ? -1.479 8.614 8.181 1.00 94.19 101 LEU A O 1
ATOM 769 N N . ILE A 1 102 ? -2.519 6.789 7.411 1.00 91.06 102 ILE A N 1
ATOM 770 C CA . ILE A 1 102 ? -1.410 6.362 6.540 1.00 91.06 102 ILE A CA 1
ATOM 771 C C . ILE A 1 102 ? -1.175 7.353 5.390 1.00 91.06 102 ILE A C 1
ATOM 773 O O . ILE A 1 102 ? -0.033 7.606 5.006 1.00 91.06 102 ILE A O 1
ATOM 777 N N . GLN A 1 103 ? -2.247 7.873 4.789 1.00 89.06 103 GLN A N 1
ATOM 778 C CA . GLN A 1 103 ? -2.165 8.745 3.611 1.00 89.06 103 GLN A CA 1
ATOM 779 C C . GLN A 1 103 ? -1.818 10.193 3.955 1.00 89.06 103 GLN A C 1
ATOM 781 O O . GLN A 1 103 ? -1.248 10.902 3.121 1.00 89.06 103 GLN A O 1
ATOM 786 N N . HIS A 1 104 ? -2.147 10.617 5.170 1.00 90.88 104 HIS A N 1
ATOM 787 C CA . HIS A 1 104 ? -1.966 11.976 5.656 1.00 90.88 104 HIS A CA 1
ATOM 788 C C . HIS A 1 104 ? -1.222 11.969 6.997 1.00 90.88 104 HIS A C 1
ATOM 790 O O . HIS A 1 104 ? -1.793 12.376 8.009 1.00 90.88 104 HIS A O 1
ATOM 796 N N . PRO A 1 105 ? 0.039 11.495 7.024 1.00 91.62 105 PRO A N 1
ATOM 797 C CA . PRO A 1 105 ? 0.821 11.515 8.247 1.00 91.62 105 PRO A CA 1
ATOM 798 C C . PRO A 1 105 ? 1.118 12.961 8.657 1.00 91.62 105 PRO A C 1
ATOM 800 O O . PRO A 1 105 ? 1.334 13.828 7.806 1.00 91.62 105 PRO A O 1
ATOM 803 N N . GLY A 1 106 ? 1.173 13.197 9.965 1.00 93.12 106 GLY A N 1
ATOM 804 C CA . GLY A 1 106 ? 1.699 14.424 10.548 1.00 93.12 106 GLY A CA 1
ATOM 805 C C . GLY A 1 106 ? 3.187 14.627 10.245 1.00 93.12 106 GLY A C 1
ATOM 806 O O . GLY A 1 106 ? 3.896 13.721 9.795 1.00 93.12 106 GLY A O 1
ATOM 807 N N . GLU A 1 107 ? 3.676 15.826 10.537 1.00 96.00 107 GLU A N 1
ATOM 808 C CA . GLU A 1 107 ? 5.054 16.273 10.326 1.00 96.00 107 GLU A CA 1
ATOM 809 C C . GLU A 1 107 ? 6.047 15.624 11.301 1.00 96.00 107 GLU A C 1
ATOM 811 O O . GLU A 1 107 ? 7.258 15.644 11.071 1.00 96.00 107 GLU A O 1
ATOM 816 N N . SER A 1 108 ? 5.556 15.028 12.392 1.00 97.12 108 SER A N 1
ATOM 817 C CA . SER A 1 108 ? 6.383 14.379 13.409 1.00 97.12 108 SER A CA 1
ATOM 818 C C . SER A 1 108 ? 5.768 13.087 13.950 1.00 97.12 108 SER A C 1
ATOM 820 O O . SER A 1 108 ? 4.581 12.802 13.786 1.00 97.12 108 SER A O 1
ATOM 822 N N . VAL A 1 109 ? 6.597 12.294 14.634 1.00 96.25 109 VAL A N 1
ATOM 823 C CA . VAL A 1 109 ? 6.145 11.095 15.358 1.00 96.25 109 VAL A CA 1
ATOM 824 C C . VAL A 1 109 ? 5.114 11.460 16.427 1.00 96.25 109 VAL A C 1
ATOM 826 O O . VAL A 1 109 ? 4.130 10.747 16.593 1.00 96.25 109 VAL A O 1
ATOM 829 N N . GLU A 1 110 ? 5.315 12.579 17.122 1.00 97.62 110 GLU A N 1
ATOM 830 C CA . GLU A 1 110 ? 4.406 13.030 18.174 1.00 97.62 110 GLU A CA 1
ATOM 831 C C . GLU A 1 110 ? 3.048 13.459 17.614 1.00 97.62 110 GLU A C 1
ATOM 833 O O . GLU A 1 110 ? 2.008 13.080 18.146 1.00 97.62 110 GLU A O 1
ATOM 838 N N . GLU A 1 111 ? 3.040 14.168 16.488 1.00 97.00 111 GLU A N 1
ATOM 839 C CA . GLU A 1 111 ? 1.797 14.558 15.824 1.00 97.00 111 GLU A CA 1
ATOM 840 C C . GLU A 1 111 ? 1.002 13.339 15.332 1.00 97.00 111 GLU A C 1
ATOM 842 O O . GLU A 1 111 ? -0.203 13.250 15.572 1.00 97.00 111 GLU A O 1
ATOM 847 N N . ASN A 1 112 ? 1.679 12.352 14.734 1.00 96.44 112 ASN A N 1
ATOM 848 C CA . ASN A 1 112 ? 1.043 11.084 14.370 1.00 96.44 112 ASN A CA 1
ATOM 849 C C . ASN A 1 112 ? 0.472 10.365 15.597 1.00 96.44 112 ASN A C 1
ATOM 851 O O . ASN A 1 112 ? -0.664 9.901 15.563 1.00 96.44 112 ASN A O 1
ATOM 855 N N . HIS A 1 113 ? 1.207 10.336 16.712 1.00 97.06 113 HIS A N 1
ATOM 856 C CA . HIS A 1 113 ? 0.717 9.726 17.945 1.00 97.06 113 HIS A CA 1
ATOM 857 C C . HIS A 1 113 ? -0.554 10.409 18.476 1.00 97.06 113 HIS A C 1
ATOM 859 O O . HIS A 1 113 ? -1.458 9.727 18.964 1.00 97.06 113 HIS A O 1
ATOM 865 N N . ILE A 1 114 ? -0.656 11.737 18.360 1.00 97.62 114 ILE A N 1
ATOM 866 C CA . ILE A 1 114 ? -1.861 12.491 18.734 1.00 97.62 114 ILE A CA 1
ATOM 867 C C . ILE A 1 114 ? -3.048 12.093 17.846 1.00 97.62 114 ILE A C 1
ATOM 869 O O . ILE A 1 114 ? -4.141 11.846 18.367 1.00 97.62 114 ILE A O 1
ATOM 873 N N . TYR A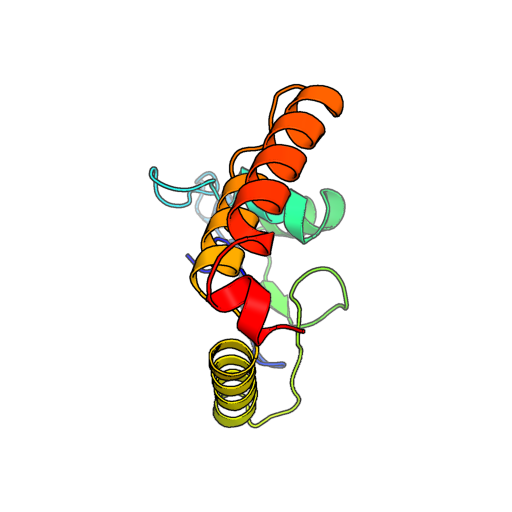 1 115 ? -2.850 12.006 16.528 1.00 96.75 115 TYR A N 1
ATOM 874 C CA . TYR A 1 115 ? -3.901 11.598 15.592 1.00 96.75 115 TYR A CA 1
ATOM 875 C C . TYR A 1 115 ? -4.368 10.160 15.835 1.00 96.75 115 TYR A C 1
ATOM 877 O O . TYR A 1 115 ? -5.573 9.931 15.980 1.00 96.75 115 TYR A O 1
ATOM 885 N N . ASP A 1 116 ? -3.433 9.222 15.981 1.00 95.31 116 ASP A N 1
ATOM 886 C CA . ASP A 1 116 ? -3.729 7.813 16.241 1.00 95.31 116 ASP A CA 1
ATOM 887 C C . ASP A 1 116 ? -4.452 7.637 17.584 1.00 95.31 116 ASP A C 1
ATOM 889 O O . ASP A 1 116 ? -5.451 6.922 17.665 1.00 95.31 116 ASP A O 1
ATOM 893 N N . SER A 1 117 ? -4.013 8.341 18.635 1.00 97.31 117 SER A N 1
ATOM 894 C CA . SER A 1 117 ? -4.639 8.287 19.965 1.00 97.31 117 SER A CA 1
ATOM 895 C C . SER A 1 117 ? -6.075 8.804 19.948 1.00 97.31 117 SER A C 1
ATOM 897 O O . SER A 1 117 ? -6.952 8.236 20.603 1.00 97.31 117 SER A O 1
ATOM 899 N N . ARG A 1 118 ? -6.341 9.870 19.182 1.00 96.00 118 ARG A N 1
ATOM 900 C CA . ARG A 1 118 ? -7.700 10.386 19.001 1.00 96.00 118 ARG A CA 1
ATOM 901 C C . ARG A 1 118 ? -8.566 9.389 18.238 1.00 96.00 118 ARG A C 1
ATOM 903 O O . ARG A 1 118 ? -9.668 9.099 18.691 1.00 96.00 118 ARG A O 1
ATOM 910 N N . GLY A 1 119 ? -8.065 8.845 17.128 1.00 95.81 119 GLY A N 1
ATOM 911 C CA . GLY A 1 119 ? -8.769 7.820 16.357 1.00 95.81 119 GLY A CA 1
ATOM 912 C C . GLY A 1 119 ? -9.107 6.597 17.209 1.00 95.81 119 GLY A C 1
ATOM 913 O O . GLY A 1 119 ? -10.252 6.157 17.224 1.00 95.81 119 GLY A O 1
ATOM 914 N N . MET A 1 120 ? -8.141 6.108 17.989 1.00 96.00 120 MET A N 1
ATOM 915 C CA . MET A 1 120 ? -8.322 4.973 18.892 1.00 96.00 120 MET A CA 1
ATOM 916 C C . MET A 1 120 ? -9.405 5.241 19.937 1.00 96.00 120 MET A C 1
ATOM 918 O O . MET A 1 120 ? -10.286 4.409 20.124 1.00 96.00 120 MET A O 1
ATOM 922 N N . ARG A 1 121 ? -9.371 6.403 20.601 1.00 96.31 121 ARG A N 1
ATOM 923 C CA . ARG A 1 121 ? -10.367 6.759 21.621 1.00 96.31 121 ARG A CA 1
ATOM 924 C C . ARG A 1 121 ? -11.791 6.747 21.065 1.00 96.31 121 ARG A C 1
ATOM 926 O O . ARG A 1 121 ? -12.673 6.201 21.717 1.00 96.31 121 ARG A O 1
ATOM 933 N N . GLU A 1 122 ? -12.008 7.365 19.906 1.00 95.75 122 GLU A N 1
ATOM 934 C CA . GLU A 1 122 ? -13.344 7.476 19.306 1.00 95.75 122 GLU A CA 1
ATOM 935 C C . GLU A 1 122 ? -13.837 6.119 18.779 1.00 95.75 122 GLU A C 1
ATOM 937 O O . GLU A 1 122 ? -14.976 5.730 19.025 1.00 95.75 122 GLU A O 1
ATOM 942 N N . LEU A 1 123 ? -12.976 5.363 18.088 1.00 96.44 123 LEU A N 1
ATOM 943 C CA . LEU A 1 123 ? -13.357 4.084 17.483 1.00 96.44 123 LEU A CA 1
ATOM 944 C C . LEU A 1 123 ? -13.560 2.979 18.523 1.00 96.44 123 LEU A C 1
ATOM 946 O O . LEU A 1 123 ? -14.503 2.202 18.397 1.00 96.44 123 LEU A O 1
ATOM 950 N N . ALA A 1 124 ? -12.739 2.930 19.575 1.00 94.50 124 ALA A N 1
ATOM 951 C CA . ALA A 1 124 ? -12.888 1.941 20.645 1.00 94.50 124 ALA A CA 1
ATOM 952 C C . ALA A 1 124 ? -14.177 2.125 21.466 1.00 94.50 124 ALA A C 1
ATOM 954 O O . ALA A 1 124 ? -14.605 1.196 22.139 1.00 94.50 124 ALA A O 1
ATOM 955 N N . GLN A 1 125 ? -14.788 3.313 21.425 1.00 94.75 125 GLN A N 1
ATOM 956 C CA . GLN A 1 125 ? -16.055 3.628 22.097 1.00 94.75 125 GLN A CA 1
ATOM 957 C C . GLN A 1 125 ? -17.266 3.565 21.150 1.00 94.75 125 GLN A C 1
ATOM 959 O O . GLN A 1 125 ? -18.371 3.941 21.536 1.00 94.75 125 GLN A O 1
ATOM 964 N N . SER A 1 126 ? -17.061 3.150 19.899 1.00 95.25 126 SER A N 1
ATOM 965 C CA . SER A 1 126 ? -18.122 3.027 18.899 1.00 95.25 126 SER A CA 1
ATOM 966 C C . SER A 1 126 ? -18.795 1.652 18.946 1.00 95.25 126 SER A C 1
ATOM 968 O O . SER A 1 126 ? -18.243 0.713 19.513 1.00 95.25 126 SER A O 1
ATOM 970 N N . ALA A 1 127 ? -19.959 1.516 18.298 1.00 94.69 127 ALA A N 1
ATOM 971 C CA . ALA A 1 127 ? -20.656 0.231 18.179 1.00 94.69 127 ALA A CA 1
ATOM 972 C C . ALA A 1 127 ? -19.774 -0.853 17.532 1.00 94.69 127 ALA A C 1
ATOM 974 O O . ALA A 1 127 ? -19.716 -1.972 18.028 1.00 94.69 127 ALA A O 1
ATOM 975 N N . ASP A 1 128 ? -19.022 -0.494 16.487 1.00 93.44 128 ASP A N 1
ATOM 976 C CA . ASP A 1 128 ? -18.055 -1.386 15.838 1.00 93.44 128 ASP A CA 1
ATOM 977 C C . ASP A 1 128 ? -16.922 -1.806 16.798 1.00 93.44 128 ASP A C 1
ATOM 979 O O . ASP A 1 128 ? -16.390 -2.911 16.705 1.00 93.44 128 ASP A O 1
ATOM 983 N N . GLY A 1 129 ? -16.537 -0.918 17.721 1.00 93.38 129 GLY A N 1
ATOM 984 C CA . GLY A 1 129 ? -15.545 -1.200 18.757 1.00 93.38 129 GLY A CA 1
ATOM 985 C C . GLY A 1 129 ? -16.057 -2.183 19.809 1.00 93.38 129 GLY A C 1
ATOM 986 O O . GLY A 1 129 ? -15.308 -3.059 20.228 1.00 93.38 129 GLY A O 1
ATOM 987 N N . GLU A 1 130 ? -17.329 -2.068 20.201 1.00 93.81 130 GLU A N 1
ATOM 988 C CA . GLU A 1 130 ? -17.993 -3.024 21.096 1.00 93.81 130 GLU A CA 1
ATOM 989 C C . GLU A 1 130 ? -18.206 -4.392 20.429 1.00 93.81 130 GLU A C 1
ATOM 991 O O . GLU A 1 130 ? -18.015 -5.412 21.082 1.00 93.81 130 GLU A O 1
ATOM 996 N N . GLU A 1 131 ? -18.561 -4.430 19.138 1.00 91.94 131 GLU A N 1
ATOM 997 C CA . GLU A 1 131 ? -18.705 -5.671 18.355 1.00 91.94 131 GLU A CA 1
ATOM 998 C C . GLU A 1 131 ? -17.383 -6.446 18.234 1.00 91.94 131 GLU A C 1
ATOM 1000 O O . GLU A 1 131 ? -17.381 -7.675 18.184 1.00 91.94 131 GLU A O 1
ATOM 1005 N N . GLY A 1 132 ? -16.255 -5.735 18.182 1.00 87.00 132 GLY A N 1
ATOM 1006 C CA . GLY A 1 132 ? -14.929 -6.324 17.989 1.00 87.00 132 GLY A CA 1
ATOM 1007 C C . GLY A 1 132 ? -14.302 -6.998 19.219 1.00 87.00 132 GLY A C 1
ATOM 1008 O O . GLY A 1 132 ? -13.166 -7.468 19.101 1.00 87.00 132 GLY A O 1
ATOM 1009 N N . ILE A 1 133 ? -14.979 -7.020 20.376 1.00 82.81 133 ILE A N 1
ATOM 1010 C CA . ILE A 1 133 ? -14.509 -7.601 21.656 1.00 82.81 133 ILE A CA 1
ATOM 1011 C C . ILE A 1 133 ? -15.180 -8.954 21.908 1.00 82.81 133 ILE A C 1
ATOM 1013 O O . ILE A 1 133 ? -14.441 -9.904 22.262 1.00 82.81 133 ILE A O 1
#

Secondary structure (DSSP, 8-state):
--TTSSS----TT-EEE-TTGGGT------TTS--HHHHHHHHH-HHHHHHHHHH-PEEES--TTS-S----S-HHHHHHHHHHHHHHHS-HHHHHHHHHHHHS--SSHHHHHHHHHHHHHHHHTSHHHHHT-

Sequence (133 aa):
MQLPFDFRFVWAGAKLTFPFVRRGVVPEGTSLYPTTSYLLPRLLGHSRANSLLLTGDTADSPHPGSLPQDPPDPRRPAALAFAQELAATT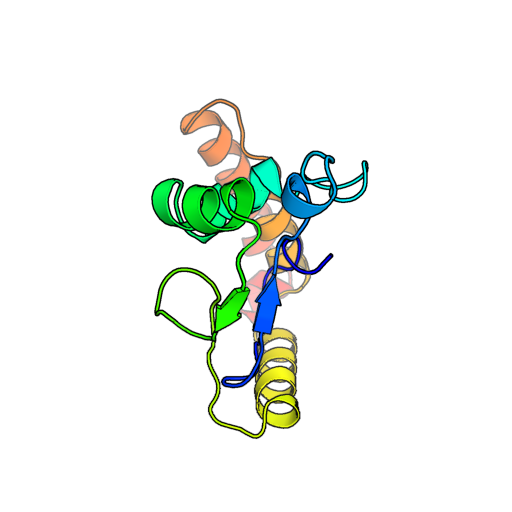SQVSVAVTKGLIQHPGESVEENHIYDSRGMRELAQSADGEEGI

pLDDT: mean 81.56, std 15.46, range [42.06, 97.62]

InterPro domains:
  IPR029045 ClpP/crotonase-like domain superfamily [SSF52096] (3-133)